Protein AF-A0A538CHE2-F1 (afdb_monomer)

Foldseek 3Di:
DDPDDDLRVLLVQQLVQDQEDEDEADQQAKDFDAFPVLVVVLVVLCVVFPPDPDDADDTQQDMDTRVRSSVLLNVLSVGDHYYHYHNVGDDDDRYDGDDRVCSCVRRNRHGDDDPSNSSNVVSVVCVVCVVVVVVVVD

Solvent-accessible surface area (backbone atoms only — not comparable to full-atom values): 8252 Å² total; per-residue (Å²): 138,77,96,54,57,67,70,63,42,49,54,54,60,52,68,67,70,55,66,62,48,82,42,70,6,83,33,71,36,29,40,48,69,66,46,68,69,45,50,49,53,43,52,53,38,37,72,76,58,56,88,66,96,68,92,70,48,87,42,52,81,52,74,41,32,46,46,59,47,52,54,51,49,29,61,71,71,64,49,81,55,44,82,43,68,39,65,90,40,76,68,73,72,61,69,48,77,62,78,28,63,63,30,31,74,65,51,64,44,73,55,78,74,52,71,68,59,47,49,48,53,52,50,51,54,46,66,77,39,50,79,60,62,69,60,75,79,114

Secondary structure (DSSP, 8-state):
-----HHHHHHHHHHT--SEEEEES-S--EEE---HHHHHHHHHHHHHH---SS------S-EEEHHHHHHHHHHHHT--SEEEEETTSPP--SEE----HHHHHHH-------HHHHHHHHHHHHH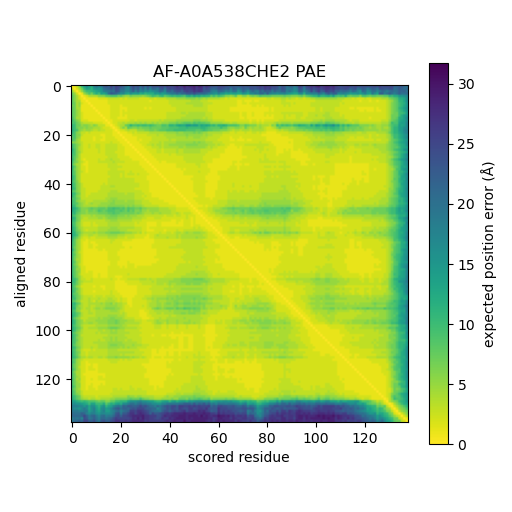HHHHHHTTTT-

Sequence (138 aa):
ETNAHVIADLIRKLARGEDEVVLWGDGSPTREFLYVDDCVDGIVLAAEKYDGPEPVNLGAGKEISMRELADLVADVVGFRGKIVWDTEMPNGQPRRSIDATRAHELFGFEARTPLREGLERTLAWYREHAGAVAGAQA

pLDDT: mean 91.35, std 15.27, range [30.78, 98.56]

Structure (mmCIF, N/CA/C/O backbone):
data_AF-A0A538CHE2-F1
#
_entry.id   AF-A0A538CHE2-F1
#
loop_
_atom_site.group_PDB
_atom_site.id
_atom_site.type_symbol
_atom_site.label_atom_id
_atom_site.label_alt_id
_atom_site.label_comp_id
_atom_site.label_asym_id
_atom_site.label_entity_id
_atom_site.label_seq_id
_atom_site.pdbx_PDB_ins_code
_atom_site.Cartn_x
_atom_site.Cartn_y
_atom_site.Cartn_z
_atom_site.occupancy
_atom_site.B_iso_or_equiv
_atom_site.auth_seq_id
_atom_site.auth_comp_id
_atom_site.auth_asym_id
_atom_site.auth_atom_id
_atom_site.pdbx_PDB_model_num
ATOM 1 N N . GLU A 1 1 ? 4.747 -10.923 19.741 1.00 35.06 1 GLU A N 1
ATOM 2 C CA . GLU A 1 1 ? 5.311 -10.087 18.664 1.00 35.06 1 GLU A CA 1
ATOM 3 C C . GLU A 1 1 ? 4.650 -10.462 17.355 1.00 35.06 1 GLU A C 1
ATOM 5 O O . GLU A 1 1 ? 4.628 -11.638 17.016 1.00 35.06 1 GLU A O 1
ATOM 10 N N . THR A 1 2 ? 4.090 -9.503 16.629 1.00 36.19 2 THR A N 1
ATOM 11 C CA . THR A 1 2 ? 3.634 -9.733 15.256 1.00 36.19 2 THR A CA 1
ATOM 12 C C . THR A 1 2 ? 4.491 -8.883 14.336 1.00 36.19 2 THR A C 1
ATOM 14 O O . THR A 1 2 ? 4.278 -7.681 14.222 1.00 36.19 2 THR A O 1
ATOM 17 N N . ASN A 1 3 ? 5.443 -9.530 13.656 1.00 46.97 3 ASN A N 1
ATOM 18 C CA . ASN A 1 3 ? 6.092 -9.048 12.429 1.00 46.97 3 ASN A CA 1
ATOM 19 C C . ASN A 1 3 ? 5.053 -8.980 11.288 1.00 46.97 3 ASN A C 1
ATOM 21 O O . ASN A 1 3 ? 5.180 -9.629 10.254 1.00 46.97 3 ASN A O 1
ATOM 25 N N . ALA A 1 4 ? 3.939 -8.282 11.508 1.00 57.41 4 ALA A N 1
ATOM 26 C CA . ALA A 1 4 ? 2.881 -8.152 10.525 1.00 57.41 4 ALA A CA 1
ATOM 27 C C . ALA A 1 4 ? 3.142 -6.904 9.681 1.00 57.41 4 ALA A C 1
ATOM 29 O O . ALA A 1 4 ? 3.228 -5.790 10.194 1.00 57.41 4 ALA A O 1
ATOM 30 N N . HIS A 1 5 ? 3.259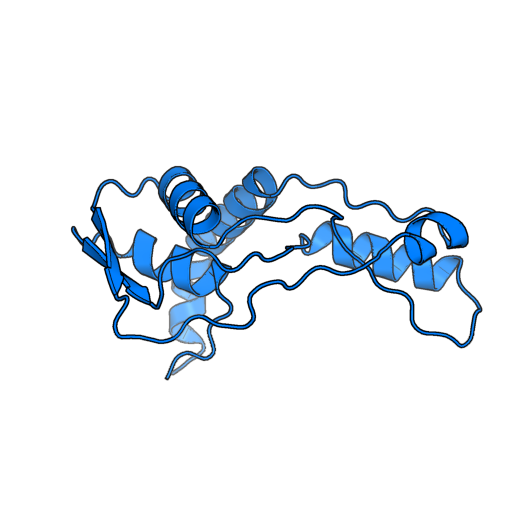 -7.102 8.369 1.00 82.94 5 HIS A N 1
ATOM 31 C CA . HIS A 1 5 ? 3.238 -6.006 7.411 1.00 82.94 5 HIS A CA 1
ATOM 32 C C . HIS A 1 5 ? 1.924 -5.231 7.537 1.00 82.94 5 HIS A C 1
ATOM 34 O O . HIS A 1 5 ? 0.863 -5.804 7.794 1.00 82.94 5 HIS A O 1
ATOM 40 N N . VAL A 1 6 ? 2.007 -3.917 7.349 1.00 92.56 6 VAL A N 1
ATOM 41 C CA . VAL A 1 6 ? 0.996 -2.974 7.836 1.00 92.56 6 VAL A CA 1
ATOM 42 C C . VAL A 1 6 ? -0.427 -3.226 7.325 1.00 92.56 6 VAL A C 1
ATOM 44 O O . VAL A 1 6 ? -1.363 -3.134 8.109 1.00 92.56 6 VAL A O 1
ATOM 47 N N . ILE A 1 7 ? -0.609 -3.628 6.061 1.00 95.19 7 ILE A N 1
ATOM 48 C CA . ILE A 1 7 ? -1.941 -3.950 5.513 1.00 95.19 7 ILE A CA 1
ATOM 49 C C . ILE A 1 7 ? -2.567 -5.139 6.253 1.00 95.19 7 ILE A C 1
ATOM 51 O O . ILE A 1 7 ? -3.725 -5.078 6.658 1.00 95.19 7 ILE A O 1
ATOM 55 N N . ALA A 1 8 ? -1.799 -6.210 6.468 1.00 93.25 8 ALA A N 1
ATOM 56 C CA . ALA A 1 8 ? -2.295 -7.396 7.158 1.00 93.25 8 ALA A CA 1
ATOM 57 C C . ALA A 1 8 ? -2.596 -7.106 8.637 1.00 93.25 8 ALA A C 1
ATOM 59 O O . ALA A 1 8 ? -3.575 -7.623 9.172 1.00 93.25 8 ALA A O 1
ATOM 60 N N . ASP A 1 9 ? -1.776 -6.281 9.296 1.00 93.12 9 ASP A N 1
ATOM 61 C CA . ASP A 1 9 ? -2.027 -5.845 10.675 1.00 93.12 9 ASP A CA 1
ATOM 62 C C . ASP A 1 9 ? -3.316 -5.017 10.783 1.00 93.12 9 ASP A C 1
ATOM 64 O O . ASP A 1 9 ? -4.169 -5.320 11.617 1.00 93.12 9 ASP A O 1
ATOM 68 N N . LEU A 1 10 ? -3.505 -4.037 9.890 1.00 95.31 10 LEU A N 1
ATOM 69 C CA . LEU A 1 10 ? -4.709 -3.204 9.846 1.00 95.31 10 LEU A CA 1
ATOM 70 C C . LEU A 1 10 ? -5.968 -4.036 9.596 1.00 95.31 10 LEU A C 1
ATOM 72 O O . LEU A 1 10 ? -6.920 -3.925 10.365 1.00 95.31 10 LEU A O 1
ATOM 76 N N . ILE A 1 11 ? -5.963 -4.910 8.580 1.00 94.88 11 ILE A N 1
ATOM 77 C CA . ILE A 1 11 ? -7.103 -5.794 8.290 1.00 94.88 11 ILE A CA 1
ATOM 78 C C . ILE A 1 11 ? -7.452 -6.629 9.524 1.00 94.88 11 ILE A C 1
ATOM 80 O O . ILE A 1 11 ? -8.616 -6.693 9.909 1.00 94.88 11 ILE A O 1
ATOM 84 N N . ARG A 1 12 ? -6.456 -7.239 10.179 1.00 92.06 12 ARG A N 1
ATOM 85 C CA . ARG A 1 12 ? -6.688 -8.061 11.374 1.00 92.06 12 ARG A CA 1
ATOM 86 C C . ARG A 1 12 ? -7.259 -7.249 12.526 1.00 92.06 12 ARG A C 1
ATOM 88 O O . ARG A 1 12 ? -8.231 -7.697 13.117 1.00 92.06 12 ARG A O 1
ATOM 95 N N . LYS A 1 13 ? -6.669 -6.096 12.856 1.00 92.50 13 LYS A N 1
ATOM 96 C CA . LYS A 1 13 ? -7.133 -5.237 13.958 1.00 92.50 13 LYS A CA 1
ATOM 97 C C . LYS A 1 13 ? -8.566 -4.767 13.727 1.00 92.50 13 LYS A C 1
ATOM 99 O O . LYS A 1 13 ? -9.414 -4.949 14.589 1.00 92.50 13 LYS A O 1
ATOM 104 N N . LEU A 1 14 ? -8.850 -4.244 12.537 1.00 94.25 14 LEU A N 1
ATOM 105 C CA . LEU A 1 14 ? -10.159 -3.685 12.198 1.00 94.25 14 LEU A CA 1
ATOM 106 C C . LEU A 1 14 ? -11.239 -4.768 12.047 1.00 94.25 14 LEU A C 1
ATOM 108 O O . LEU A 1 14 ? -12.408 -4.516 12.325 1.00 94.25 14 LEU A O 1
ATOM 112 N N . ALA A 1 15 ? -10.870 -5.993 11.658 1.00 91.50 15 ALA A N 1
ATOM 113 C CA . ALA A 1 15 ? -11.810 -7.108 11.541 1.00 91.50 15 ALA A CA 1
ATOM 114 C C . ALA A 1 15 ? -12.170 -7.780 12.881 1.00 91.50 15 ALA A C 1
ATOM 116 O O . ALA A 1 15 ? -13.063 -8.625 12.895 1.00 91.50 15 ALA A O 1
ATOM 117 N N . ARG A 1 16 ? -11.514 -7.433 14.002 1.00 88.44 16 ARG A N 1
ATOM 118 C CA . ARG A 1 16 ? -11.829 -8.000 15.332 1.00 88.44 16 ARG A CA 1
ATOM 119 C C . ARG A 1 16 ? -13.167 -7.532 15.904 1.00 88.44 16 ARG A C 1
ATOM 121 O O . ARG A 1 16 ? -13.676 -8.180 16.811 1.00 88.44 16 ARG A O 1
ATOM 128 N N . GLY A 1 17 ? -13.732 -6.444 15.379 1.00 80.12 17 GLY A N 1
ATOM 129 C CA . GLY A 1 17 ? -14.996 -5.886 15.868 1.00 80.12 17 GLY A CA 1
ATOM 130 C C . GLY A 1 17 ? -14.875 -5.133 17.196 1.00 80.12 17 GLY A C 1
ATOM 131 O O . GLY A 1 17 ? -15.861 -5.024 17.914 1.00 80.12 17 GLY A O 1
ATOM 132 N N . GLU A 1 18 ? -13.681 -4.642 17.534 1.00 89.94 18 GLU A N 1
ATOM 133 C CA . GLU A 1 18 ? -13.459 -3.760 18.686 1.00 89.94 18 GLU A CA 1
ATOM 134 C C . GLU A 1 18 ? -14.061 -2.363 18.416 1.00 89.94 18 GLU A C 1
ATOM 136 O O . GLU A 1 18 ? -14.092 -1.909 17.275 1.00 89.94 18 GLU A O 1
ATOM 141 N N . ASP A 1 19 ? -14.527 -1.652 19.446 1.00 93.12 19 ASP A N 1
ATOM 142 C CA . ASP A 1 19 ? -15.074 -0.290 19.277 1.00 93.12 19 ASP A CA 1
ATOM 143 C C . ASP A 1 19 ? -13.980 0.764 19.037 1.00 93.12 19 ASP A C 1
ATOM 145 O O . ASP A 1 19 ? -14.249 1.858 18.535 1.00 93.12 19 ASP A O 1
ATOM 149 N N . GLU A 1 20 ? -12.734 0.440 19.382 1.00 96.69 20 GLU A N 1
ATOM 150 C CA . GLU A 1 20 ? -11.574 1.310 19.241 1.00 96.69 20 GLU A CA 1
ATOM 151 C C . GLU A 1 20 ? -10.349 0.509 18.790 1.00 96.69 20 GLU A C 1
ATOM 153 O O . GLU A 1 20 ? -10.103 -0.589 19.279 1.00 96.69 20 GLU A O 1
ATOM 158 N N . VAL A 1 21 ? -9.560 1.074 17.874 1.00 96.38 21 VAL A N 1
ATOM 159 C CA . VAL A 1 21 ? -8.260 0.536 17.457 1.00 96.38 21 VAL A CA 1
ATOM 160 C C . VAL A 1 21 ? -7.200 1.620 17.606 1.00 96.38 21 VAL A C 1
A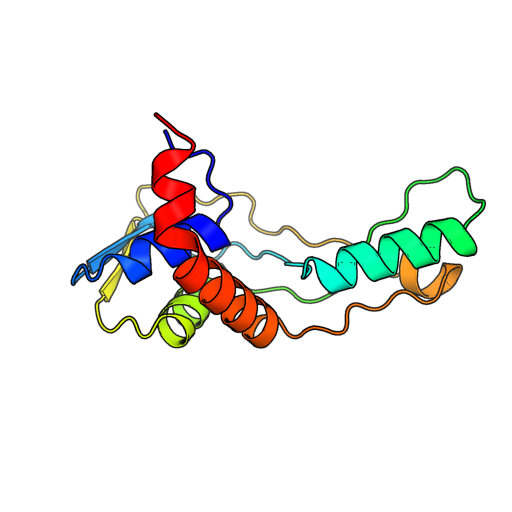TOM 162 O O . VAL A 1 21 ? -7.307 2.692 17.009 1.00 96.38 21 VAL A O 1
ATOM 165 N N . VAL A 1 22 ? -6.145 1.319 18.367 1.00 96.12 22 VAL A N 1
ATOM 166 C CA . VAL A 1 22 ? -4.996 2.215 18.554 1.00 96.12 22 VAL A CA 1
ATOM 167 C C . VAL A 1 22 ? -3.909 1.916 17.517 1.00 96.12 22 VAL A C 1
ATOM 169 O O . VAL A 1 22 ? -3.452 0.775 17.375 1.00 96.12 22 VAL A O 1
ATOM 172 N N . LEU A 1 23 ? -3.475 2.951 16.800 1.00 96.00 23 LEU A N 1
ATOM 173 C CA . LEU A 1 23 ? -2.366 2.936 15.849 1.00 96.00 23 LEU A CA 1
ATOM 174 C C . LEU A 1 23 ? -1.258 3.874 16.332 1.00 96.00 23 LEU A C 1
ATOM 176 O O . LEU A 1 23 ? -1.530 4.923 16.902 1.00 96.00 23 LEU A O 1
ATOM 180 N N . TRP A 1 24 ? -0.003 3.496 16.112 1.00 95.25 24 TRP A N 1
ATOM 181 C CA . TRP A 1 24 ? 1.150 4.274 16.572 1.00 95.25 24 TRP A CA 1
ATOM 182 C C . TRP A 1 24 ? 1.506 5.419 15.627 1.00 95.25 24 TRP A C 1
ATOM 184 O O . TRP A 1 24 ? 1.359 5.303 14.406 1.00 95.25 24 TRP A O 1
ATOM 194 N N . GLY A 1 25 ? 2.063 6.481 16.205 1.00 95.62 25 GLY A N 1
ATOM 195 C CA . GLY A 1 25 ? 2.496 7.671 15.492 1.00 95.62 25 GLY A CA 1
ATOM 196 C C . GLY A 1 25 ? 1.343 8.623 15.199 1.00 95.62 25 GLY A C 1
ATOM 197 O O . GLY A 1 25 ? 0.274 8.555 15.800 1.00 95.62 25 GLY A O 1
ATOM 198 N N . ASP A 1 26 ? 1.556 9.522 14.244 1.00 96.69 26 ASP A N 1
ATOM 199 C CA . ASP A 1 26 ? 0.563 10.523 13.828 1.00 96.69 26 ASP A CA 1
ATOM 200 C C . ASP A 1 26 ? -0.071 10.212 12.460 1.00 96.69 26 ASP A C 1
ATOM 202 O O . ASP A 1 26 ? -0.881 10.988 11.947 1.00 96.69 26 ASP A O 1
ATOM 206 N N . GLY A 1 27 ? 0.300 9.086 11.847 1.00 96.88 27 GLY A N 1
ATOM 207 C CA . GLY A 1 27 ? -0.205 8.654 10.546 1.00 96.88 27 GLY A CA 1
ATOM 208 C C . GLY A 1 27 ? 0.327 9.449 9.346 1.00 96.88 27 GLY A C 1
ATOM 209 O O . GLY A 1 27 ? -0.097 9.178 8.223 1.00 96.88 27 GLY A O 1
ATOM 210 N N . SER A 1 28 ? 1.250 10.394 9.553 1.00 97.81 28 SER A N 1
ATOM 211 C CA . SER A 1 28 ? 1.870 11.191 8.486 1.00 97.81 28 SER A CA 1
ATOM 212 C C . SER A 1 28 ? 2.813 10.425 7.548 1.00 97.81 28 SER A C 1
ATOM 214 O O . SER A 1 28 ? 2.909 10.841 6.390 1.00 97.81 28 SER A O 1
ATOM 216 N N . PRO A 1 29 ? 3.499 9.327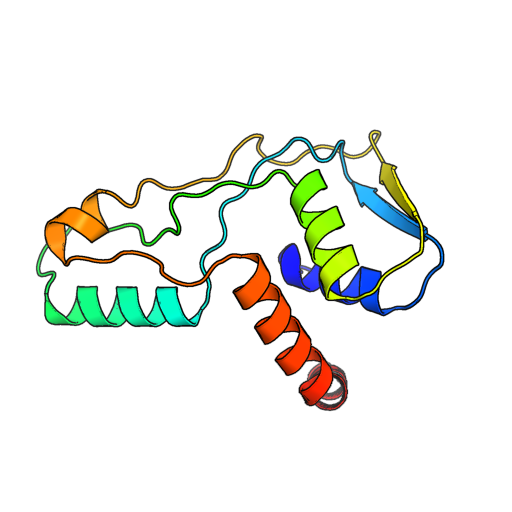 7.946 1.00 97.31 29 PRO A N 1
ATOM 217 C CA . PRO A 1 29 ? 4.386 8.634 7.021 1.00 97.31 29 PRO A CA 1
ATOM 218 C C . PRO A 1 29 ? 3.653 8.103 5.787 1.00 97.31 29 PRO A C 1
ATOM 220 O O . PRO A 1 29 ? 2.568 7.534 5.912 1.00 97.31 29 PRO A O 1
ATOM 223 N N . THR A 1 30 ? 4.269 8.213 4.610 1.00 97.88 30 THR A N 1
ATOM 224 C CA . THR A 1 30 ? 3.703 7.709 3.350 1.00 97.88 30 THR A CA 1
ATOM 225 C C . THR A 1 30 ? 4.342 6.402 2.915 1.00 97.88 30 THR A C 1
ATOM 227 O O . THR A 1 30 ? 5.538 6.156 3.126 1.00 97.88 30 THR A O 1
ATOM 230 N N . ARG A 1 31 ? 3.539 5.531 2.310 1.00 96.94 31 ARG A N 1
ATOM 231 C CA . ARG A 1 31 ? 3.969 4.251 1.751 1.00 96.94 31 ARG A CA 1
ATOM 232 C C . ARG A 1 31 ? 3.402 4.072 0.353 1.00 96.94 31 ARG A C 1
ATOM 234 O O . ARG A 1 31 ? 2.324 4.564 0.041 1.00 96.94 31 ARG A O 1
ATOM 241 N N . GLU A 1 32 ? 4.124 3.311 -0.445 1.00 96.62 32 GLU A N 1
ATOM 242 C CA . GLU A 1 32 ? 3.665 2.757 -1.710 1.00 96.62 32 GLU A CA 1
ATOM 243 C C . GLU A 1 32 ? 3.392 1.258 -1.541 1.00 96.62 32 GLU A C 1
ATOM 245 O O . GLU A 1 32 ? 4.126 0.559 -0.835 1.00 96.62 32 GLU A O 1
ATOM 250 N N . PHE A 1 33 ? 2.336 0.766 -2.189 1.00 97.50 33 PHE A N 1
ATOM 251 C CA . PHE A 1 33 ? 1.949 -0.642 -2.161 1.00 97.50 33 PHE A CA 1
ATOM 252 C C . PHE A 1 33 ? 1.738 -1.153 -3.581 1.00 97.50 33 PHE A C 1
ATOM 254 O O . PHE A 1 33 ? 1.037 -0.521 -4.368 1.00 97.50 33 PHE A O 1
ATOM 261 N N . LEU A 1 34 ? 2.311 -2.318 -3.874 1.00 97.50 34 LEU A N 1
ATOM 262 C CA . LEU A 1 34 ? 2.132 -3.034 -5.130 1.00 97.50 34 LEU A CA 1
ATOM 263 C C . LEU A 1 34 ? 1.283 -4.280 -4.872 1.00 97.50 34 LEU A C 1
ATOM 265 O O . LEU A 1 34 ? 1.578 -5.048 -3.952 1.00 97.50 34 LEU A O 1
ATOM 269 N N . TYR A 1 35 ? 0.224 -4.469 -5.659 1.00 98.12 35 TYR A N 1
ATOM 270 C CA . TYR A 1 35 ? -0.591 -5.673 -5.558 1.00 98.12 35 TYR A CA 1
ATOM 271 C C . TYR A 1 35 ? 0.182 -6.890 -6.078 1.00 98.12 35 TYR A C 1
ATOM 273 O O . TYR A 1 35 ? 1.007 -6.774 -6.983 1.00 98.12 35 TYR A O 1
ATOM 281 N N . VAL A 1 36 ? -0.061 -8.062 -5.486 1.00 97.69 36 VAL A N 1
ATOM 282 C CA . VAL A 1 36 ? 0.738 -9.264 -5.764 1.00 97.69 36 VAL A CA 1
ATOM 283 C C . VAL A 1 36 ? 0.643 -9.704 -7.225 1.00 97.69 36 VAL A C 1
ATOM 285 O O . VAL A 1 36 ? 1.669 -10.060 -7.793 1.00 97.69 36 VAL A O 1
ATOM 288 N N . ASP A 1 37 ? -0.528 -9.594 -7.857 1.00 98.25 37 ASP A N 1
ATOM 289 C CA . ASP A 1 37 ? -0.694 -9.967 -9.268 1.00 98.25 37 ASP A CA 1
ATOM 290 C C . ASP A 1 37 ? 0.112 -9.039 -10.189 1.00 98.25 37 ASP A C 1
ATOM 292 O O . ASP A 1 37 ? 0.811 -9.521 -11.075 1.00 98.25 37 ASP A O 1
ATOM 296 N N . ASP A 1 38 ? 0.120 -7.725 -9.924 1.00 98.25 38 ASP A N 1
ATOM 297 C CA . ASP A 1 38 ? 0.968 -6.786 -10.673 1.00 98.25 38 ASP A CA 1
ATOM 298 C C . ASP A 1 38 ? 2.459 -7.080 -10.442 1.00 98.25 38 ASP A C 1
ATOM 300 O O . ASP A 1 38 ? 3.265 -7.007 -11.365 1.00 98.25 38 ASP A O 1
ATOM 304 N N . CYS A 1 39 ? 2.853 -7.440 -9.217 1.00 98.19 39 CYS A N 1
ATOM 305 C CA . CYS A 1 39 ? 4.230 -7.839 -8.925 1.00 98.19 39 CYS A CA 1
ATOM 306 C C . CYS A 1 39 ? 4.644 -9.069 -9.747 1.00 98.19 39 CYS A C 1
ATOM 308 O O . CYS A 1 39 ? 5.723 -9.080 -10.340 1.00 98.19 39 CYS A O 1
ATOM 310 N N . VAL A 1 40 ? 3.776 -10.082 -9.826 1.00 98.38 40 VAL A N 1
ATOM 311 C CA . VAL A 1 40 ? 4.010 -11.287 -10.631 1.00 98.38 40 VAL A CA 1
ATOM 312 C C . VAL A 1 40 ? 4.092 -10.942 -12.119 1.00 98.38 40 VAL A C 1
ATOM 314 O O . VAL A 1 40 ? 5.057 -11.350 -12.764 1.00 98.38 40 VAL A O 1
ATOM 317 N N . ASP A 1 41 ? 3.160 -10.142 -12.645 1.00 98.19 41 ASP A N 1
ATOM 318 C CA . ASP A 1 41 ? 3.191 -9.658 -14.032 1.00 98.19 41 ASP A CA 1
ATOM 319 C C . ASP A 1 41 ? 4.518 -8.947 -14.344 1.00 98.19 41 ASP A C 1
ATOM 321 O O . ASP A 1 41 ? 5.151 -9.211 -15.368 1.00 98.19 41 ASP A O 1
ATOM 325 N N . GLY A 1 42 ? 4.986 -8.079 -13.442 1.00 98.25 42 GLY A N 1
ATOM 326 C CA . GLY A 1 42 ? 6.256 -7.372 -13.595 1.00 98.25 42 GLY A CA 1
ATOM 327 C C . GLY A 1 42 ? 7.477 -8.290 -13.574 1.00 98.25 42 GLY A C 1
ATOM 328 O O . GLY A 1 42 ? 8.397 -8.092 -14.367 1.00 98.25 42 GLY A O 1
ATOM 329 N N . ILE A 1 43 ? 7.481 -9.320 -12.721 1.00 98.38 43 ILE A N 1
ATOM 330 C CA . ILE A 1 43 ? 8.555 -10.325 -12.674 1.00 98.38 43 ILE A CA 1
ATOM 331 C C . ILE A 1 43 ? 8.591 -11.140 -13.970 1.00 98.38 43 ILE A C 1
ATOM 333 O O . ILE A 1 43 ? 9.670 -11.352 -14.523 1.00 98.38 43 ILE A O 1
ATOM 337 N N . VAL A 1 44 ? 7.432 -11.575 -14.473 1.00 98.31 44 VAL A N 1
ATOM 338 C CA . VAL A 1 44 ? 7.338 -12.333 -15.730 1.00 98.31 44 VAL A CA 1
ATOM 339 C C . VAL A 1 44 ? 7.807 -11.477 -16.907 1.00 98.31 44 VAL A C 1
ATOM 341 O O . VAL A 1 44 ? 8.659 -11.918 -17.675 1.00 98.31 44 VAL A O 1
ATOM 344 N N . LEU A 1 45 ? 7.346 -10.226 -17.005 1.00 97.81 45 LEU A N 1
ATOM 345 C CA . LEU A 1 45 ? 7.789 -9.293 -18.046 1.00 97.81 45 LEU A CA 1
ATOM 346 C C . LEU A 1 45 ? 9.301 -9.053 -18.015 1.00 97.81 45 LEU A C 1
ATOM 348 O O . LEU A 1 45 ? 9.939 -9.030 -19.068 1.00 97.81 45 LEU A O 1
ATOM 352 N N . ALA A 1 46 ? 9.878 -8.883 -16.823 1.00 97.88 46 ALA A N 1
ATOM 353 C CA . ALA A 1 46 ? 11.318 -8.730 -16.670 1.00 97.88 46 ALA A CA 1
ATOM 354 C C . ALA A 1 46 ? 12.061 -9.995 -17.127 1.00 97.88 46 ALA A C 1
ATOM 356 O O . ALA A 1 46 ? 13.016 -9.889 -17.890 1.00 97.88 46 ALA A O 1
ATOM 357 N N . ALA A 1 47 ? 11.598 -11.184 -16.734 1.00 97.56 47 ALA A N 1
ATOM 358 C CA . ALA A 1 47 ? 12.210 -12.450 -17.138 1.00 97.56 47 ALA A CA 1
ATOM 359 C C . ALA A 1 47 ? 12.169 -12.686 -18.660 1.00 97.56 47 ALA A C 1
ATOM 361 O O . ALA A 1 47 ? 13.071 -13.315 -19.207 1.00 97.56 47 ALA A O 1
ATOM 362 N N . GLU A 1 48 ? 11.141 -12.186 -19.347 1.00 97.56 48 GLU A N 1
ATOM 363 C CA . GLU A 1 48 ? 10.996 -12.327 -20.799 1.00 97.56 48 GLU A CA 1
ATOM 364 C C . GLU A 1 48 ? 11.799 -11.300 -21.606 1.00 97.56 48 GLU A C 1
ATOM 366 O O . GLU A 1 48 ? 12.204 -11.589 -22.733 1.00 97.56 48 GLU A O 1
ATOM 371 N N . LYS A 1 49 ? 11.977 -10.082 -21.079 1.00 97.75 49 LYS A N 1
ATOM 372 C CA . LYS A 1 49 ? 12.415 -8.926 -21.883 1.00 97.75 49 LYS A CA 1
ATOM 373 C C . LYS A 1 49 ? 13.678 -8.234 -21.387 1.00 97.75 49 LYS A C 1
ATOM 375 O O . LYS A 1 49 ? 14.283 -7.491 -22.157 1.00 97.75 49 LYS A O 1
ATOM 380 N N . TYR A 1 50 ? 14.066 -8.416 -20.128 1.00 97.62 50 TYR A N 1
ATOM 381 C CA . TYR A 1 50 ? 15.188 -7.699 -19.531 1.00 97.62 50 TYR A CA 1
ATOM 382 C C . TYR A 1 50 ? 16.430 -8.588 -19.407 1.00 97.62 50 TYR A C 1
ATOM 384 O O . TYR A 1 50 ? 16.426 -9.574 -18.681 1.00 97.62 50 TYR A O 1
ATOM 392 N N . ASP A 1 51 ? 17.512 -8.188 -20.081 1.00 95.31 51 ASP A N 1
ATOM 393 C CA . ASP A 1 51 ? 18.814 -8.885 -20.092 1.00 95.31 51 ASP A CA 1
ATOM 394 C C . ASP A 1 51 ? 19.948 -8.004 -19.517 1.00 95.31 51 ASP A C 1
ATOM 396 O O . ASP A 1 51 ? 21.127 -8.144 -19.834 1.00 95.31 51 ASP A O 1
ATOM 400 N N . GLY A 1 52 ? 19.591 -7.000 -18.708 1.00 95.19 52 GLY A N 1
ATOM 401 C CA . GLY A 1 52 ? 20.561 -6.094 -18.093 1.00 95.19 52 GLY A CA 1
ATOM 402 C C . GLY A 1 52 ? 21.087 -6.617 -16.748 1.00 95.19 52 GLY A C 1
ATOM 403 O O . GLY A 1 52 ? 20.362 -7.293 -16.022 1.00 95.19 52 GLY A O 1
ATOM 404 N N . PRO A 1 53 ? 22.323 -6.258 -16.354 1.00 95.62 53 PRO A N 1
ATOM 405 C CA . PRO A 1 53 ? 22.929 -6.730 -15.104 1.00 95.62 53 PRO A CA 1
ATOM 406 C C . PRO A 1 53 ? 22.424 -5.985 -13.859 1.00 95.62 53 PRO A C 1
ATOM 408 O O . PRO A 1 53 ? 22.672 -6.406 -12.733 1.00 95.62 53 PRO A O 1
ATOM 411 N N . GLU A 1 54 ? 21.757 -4.848 -14.050 1.00 96.44 54 GLU A N 1
ATOM 412 C CA . GLU A 1 54 ? 21.349 -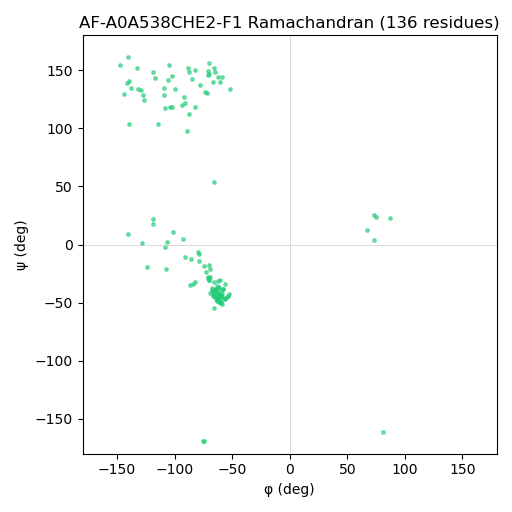3.967 -12.962 1.00 96.44 54 GLU A CA 1
ATOM 413 C C . GLU A 1 54 ? 19.982 -4.362 -12.389 1.00 96.44 54 GLU A C 1
ATOM 415 O O . GLU A 1 54 ? 19.102 -4.780 -13.147 1.00 96.44 54 GLU A O 1
ATOM 420 N N . PRO A 1 55 ? 19.732 -4.149 -11.088 1.00 96.06 55 PRO A N 1
ATOM 421 C CA . PRO A 1 55 ? 18.401 -4.324 -10.524 1.00 96.06 55 PRO A CA 1
ATOM 422 C C . PRO A 1 55 ? 17.406 -3.304 -11.101 1.00 96.06 55 PRO A C 1
ATOM 424 O O . PRO A 1 55 ? 17.754 -2.158 -11.408 1.00 96.06 55 PRO A O 1
ATOM 427 N N . VAL A 1 56 ? 16.141 -3.717 -11.203 1.00 97.56 56 VAL A N 1
ATOM 428 C CA . VAL A 1 56 ? 15.029 -2.868 -11.646 1.00 97.56 56 VAL A CA 1
ATOM 429 C C . VAL A 1 56 ? 13.899 -2.928 -10.619 1.00 97.56 56 VAL A C 1
ATOM 431 O O . VAL A 1 56 ? 13.479 -4.009 -10.215 1.00 97.56 56 VAL A O 1
ATOM 434 N N . ASN A 1 57 ? 13.417 -1.763 -10.184 1.00 98.00 57 ASN A N 1
ATOM 435 C CA . ASN A 1 57 ? 12.326 -1.658 -9.216 1.00 98.00 57 ASN A CA 1
ATOM 436 C C . ASN A 1 57 ? 10.969 -1.901 -9.887 1.00 98.00 57 ASN A C 1
ATOM 438 O O . ASN A 1 57 ? 10.696 -1.321 -10.935 1.00 98.00 57 ASN A O 1
ATOM 442 N N . LEU A 1 58 ? 10.090 -2.660 -9.232 1.00 97.94 58 LEU A N 1
ATOM 443 C CA . LEU A 1 58 ? 8.675 -2.776 -9.591 1.00 97.94 58 LEU A CA 1
ATOM 444 C C . LEU A 1 58 ? 7.843 -2.040 -8.544 1.00 97.94 58 LEU A C 1
ATOM 446 O O . LEU A 1 58 ? 7.868 -2.418 -7.374 1.00 97.94 58 LEU A O 1
ATOM 450 N N . GLY A 1 59 ? 7.125 -0.999 -8.961 1.00 96.81 59 GLY A N 1
ATOM 451 C CA . GLY A 1 59 ? 6.319 -0.147 -8.090 1.00 96.81 59 GLY A CA 1
ATOM 452 C C . GLY A 1 59 ? 4.996 0.255 -8.731 1.00 96.81 59 GLY A C 1
ATOM 453 O O . GLY A 1 59 ? 4.825 0.166 -9.944 1.00 96.81 59 GLY A O 1
ATOM 454 N N . ALA A 1 60 ? 4.060 0.694 -7.897 1.00 96.25 60 ALA A N 1
ATOM 455 C CA . ALA A 1 60 ? 2.768 1.221 -8.315 1.00 96.25 60 ALA A CA 1
ATOM 456 C C . ALA A 1 60 ? 2.805 2.723 -8.652 1.00 96.25 60 ALA A C 1
ATOM 458 O O . ALA A 1 60 ? 1.836 3.256 -9.194 1.00 96.25 60 ALA A O 1
ATOM 459 N N . GLY A 1 61 ? 3.890 3.424 -8.300 1.00 92.75 61 GLY A N 1
ATOM 460 C CA . GLY A 1 61 ? 4.092 4.846 -8.588 1.00 92.75 61 GLY A CA 1
ATOM 461 C C . GLY A 1 61 ? 3.143 5.785 -7.838 1.00 92.75 61 GLY A C 1
ATOM 462 O O . GLY A 1 61 ? 3.032 6.960 -8.187 1.00 92.75 61 GLY A O 1
ATOM 463 N N . LYS A 1 62 ? 2.425 5.280 -6.826 1.00 93.81 62 LYS A N 1
ATOM 464 C CA . LYS A 1 62 ? 1.435 6.028 -6.042 1.00 93.81 62 LYS A CA 1
ATOM 465 C C . LYS A 1 62 ? 1.666 5.819 -4.554 1.00 93.81 62 LYS A C 1
ATOM 467 O O . LYS A 1 62 ? 1.830 4.693 -4.088 1.00 93.81 62 LYS A O 1
ATOM 472 N N . GLU A 1 63 ? 1.629 6.916 -3.813 1.00 95.94 63 GLU A N 1
ATOM 473 C CA . GLU A 1 63 ? 1.794 6.929 -2.363 1.00 95.94 63 GLU A CA 1
ATOM 474 C C . GLU A 1 63 ? 0.463 7.154 -1.652 1.00 95.94 63 GLU A C 1
ATOM 476 O O . GLU A 1 63 ? -0.453 7.771 -2.193 1.00 95.94 63 GLU A O 1
ATOM 481 N N . ILE A 1 64 ? 0.388 6.677 -0.414 1.00 98.19 64 ILE A N 1
ATOM 482 C CA . ILE A 1 64 ? -0.713 6.924 0.514 1.00 98.19 64 ILE A CA 1
ATOM 483 C C . ILE A 1 64 ? -0.141 7.159 1.913 1.00 98.19 64 ILE A C 1
ATOM 485 O O . ILE A 1 64 ? 0.827 6.498 2.310 1.00 98.19 64 ILE A O 1
ATOM 489 N N . SER A 1 65 ? -0.700 8.104 2.669 1.00 98.25 65 SER A N 1
ATOM 490 C CA . SER A 1 65 ? -0.338 8.270 4.080 1.00 98.25 65 SER A CA 1
ATOM 491 C C . SER A 1 65 ? -0.864 7.109 4.922 1.00 98.25 65 SER A C 1
ATOM 493 O O . SER A 1 65 ? -1.847 6.448 4.581 1.00 98.25 65 SER A O 1
ATOM 495 N N . MET A 1 66 ? -0.235 6.859 6.068 1.00 97.62 66 MET A N 1
ATOM 496 C CA . MET A 1 66 ? -0.713 5.834 6.992 1.00 97.62 66 MET A CA 1
ATOM 497 C C . MET A 1 66 ? -2.129 6.115 7.510 1.00 97.62 66 MET A C 1
ATOM 499 O O . MET A 1 66 ? -2.877 5.171 7.766 1.00 97.62 66 MET A O 1
ATOM 503 N N . ARG A 1 67 ? -2.505 7.393 7.631 1.00 98.00 67 ARG A N 1
ATOM 504 C CA . ARG A 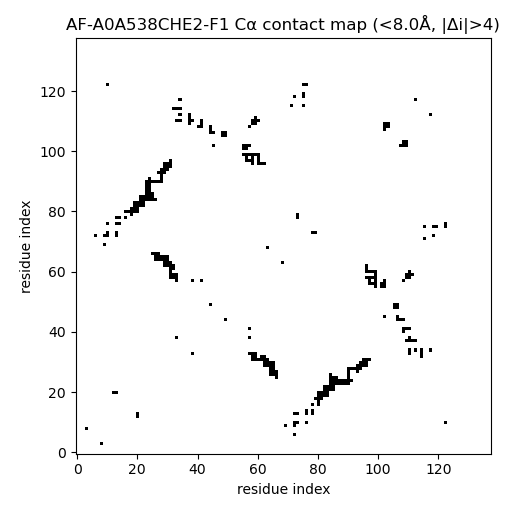1 67 ? -3.861 7.819 7.990 1.00 98.00 67 ARG A CA 1
ATOM 505 C C . ARG A 1 67 ? -4.881 7.451 6.918 1.00 98.00 67 ARG A C 1
ATOM 507 O O . ARG A 1 67 ? -5.823 6.727 7.214 1.00 98.00 67 ARG A O 1
ATOM 514 N N . GLU A 1 68 ? -4.637 7.862 5.677 1.00 98.56 68 GLU A N 1
ATOM 515 C CA . GLU A 1 68 ? -5.519 7.540 4.549 1.00 98.56 68 GLU A CA 1
ATOM 516 C C . GLU A 1 68 ? -5.611 6.029 4.316 1.00 98.56 68 GLU A C 1
ATOM 518 O O . GLU A 1 68 ? -6.679 5.517 3.990 1.00 98.56 68 GLU A O 1
ATOM 523 N N . LEU A 1 69 ? -4.511 5.292 4.513 1.00 98.44 69 LEU A N 1
ATOM 524 C CA . LEU A 1 69 ? -4.524 3.835 4.425 1.00 98.44 69 LEU A CA 1
ATOM 525 C C . LEU A 1 69 ? -5.412 3.217 5.508 1.00 98.44 69 LEU A C 1
ATOM 527 O O . LEU A 1 69 ? -6.178 2.305 5.208 1.00 98.44 69 LEU A O 1
ATOM 531 N N . ALA A 1 70 ? -5.306 3.679 6.755 1.00 98.12 70 ALA A N 1
ATOM 532 C CA . ALA A 1 70 ? -6.122 3.169 7.851 1.00 98.12 70 ALA A CA 1
ATOM 533 C C . ALA A 1 70 ? -7.617 3.421 7.601 1.00 98.12 70 ALA A C 1
ATOM 535 O O . ALA A 1 70 ? -8.414 2.495 7.755 1.00 98.12 70 ALA A O 1
ATOM 536 N N . ASP A 1 71 ? -7.972 4.621 7.135 1.00 98.25 71 ASP A N 1
ATOM 537 C CA . ASP A 1 71 ? -9.346 4.981 6.769 1.00 98.25 71 ASP A CA 1
ATOM 538 C C . ASP A 1 71 ? -9.855 4.113 5.603 1.00 98.25 71 ASP A C 1
ATOM 540 O O . ASP A 1 71 ? -10.935 3.526 5.672 1.00 98.25 71 ASP A O 1
ATOM 544 N N . LEU A 1 72 ? -9.035 3.928 4.562 1.00 98.56 72 LEU A N 1
ATOM 545 C CA . LEU A 1 72 ? -9.365 3.080 3.416 1.00 98.56 72 LEU A CA 1
ATOM 546 C C . LEU A 1 72 ? -9.591 1.615 3.820 1.00 98.56 72 LEU A C 1
ATOM 548 O O . LEU A 1 72 ? -10.543 0.983 3.358 1.00 98.56 72 LEU A O 1
ATOM 552 N N . VAL A 1 73 ? -8.733 1.056 4.678 1.00 98.12 73 VAL A N 1
ATOM 553 C CA . VAL A 1 73 ? -8.902 -0.320 5.165 1.00 98.12 73 VAL A CA 1
ATOM 554 C C . VAL A 1 73 ? -10.134 -0.425 6.063 1.00 98.12 73 VAL A C 1
ATOM 556 O O . VAL A 1 73 ? -10.868 -1.405 5.947 1.00 98.12 73 VAL A O 1
ATOM 559 N N . ALA A 1 74 ? -10.408 0.567 6.915 1.00 97.69 74 ALA A N 1
ATOM 560 C CA . ALA A 1 74 ? -11.611 0.593 7.745 1.00 97.69 74 ALA A CA 1
ATOM 561 C C . ALA A 1 74 ? -12.886 0.564 6.891 1.00 97.69 74 ALA A C 1
ATOM 563 O O . ALA A 1 74 ? -13.784 -0.240 7.161 1.00 97.69 74 ALA A O 1
ATOM 564 N N . ASP A 1 75 ? -12.927 1.350 5.814 1.00 98.31 75 ASP A N 1
ATOM 565 C CA . ASP A 1 75 ? -14.018 1.333 4.842 1.00 98.31 75 ASP A CA 1
ATOM 566 C C . ASP A 1 75 ? -14.193 -0.043 4.192 1.00 98.31 75 ASP A C 1
ATOM 568 O O . ASP A 1 75 ? -15.303 -0.576 4.174 1.00 98.31 75 ASP A O 1
ATOM 572 N N . VAL A 1 76 ? -13.102 -0.626 3.678 1.00 97.88 76 VAL A N 1
ATOM 573 C CA . VAL A 1 76 ? -13.104 -1.934 2.996 1.00 97.88 76 VAL A CA 1
ATOM 574 C C . VAL A 1 76 ? -13.531 -3.062 3.943 1.00 97.88 76 VAL A C 1
ATOM 576 O O . VAL A 1 76 ? -14.302 -3.943 3.563 1.00 97.88 76 VAL A O 1
ATOM 579 N N . VAL A 1 77 ? -13.070 -3.032 5.195 1.00 96.62 77 VAL A N 1
ATOM 580 C CA . VAL A 1 77 ? -13.450 -4.009 6.227 1.00 96.62 77 VAL A CA 1
ATOM 581 C C . VAL A 1 77 ? -14.904 -3.828 6.668 1.00 96.62 77 VAL A C 1
ATOM 583 O O . VAL A 1 77 ? -15.561 -4.820 6.998 1.00 96.62 77 VAL A O 1
ATOM 586 N N . GLY A 1 78 ? -15.423 -2.599 6.632 1.00 96.50 78 GLY A N 1
ATOM 587 C CA . GLY A 1 78 ? -16.719 -2.232 7.201 1.00 96.50 78 GLY A CA 1
ATOM 588 C C . GLY A 1 78 ? -16.638 -1.852 8.683 1.00 96.50 78 GLY A C 1
ATOM 589 O O . GLY A 1 78 ? -17.639 -1.931 9.390 1.00 96.50 78 GLY A O 1
ATOM 590 N N . PHE A 1 79 ? -15.459 -1.450 9.162 1.00 96.50 79 PHE A N 1
AT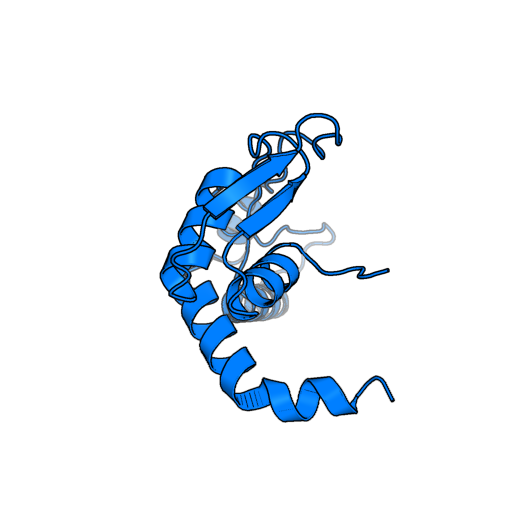OM 591 C CA . PHE A 1 79 ? -15.251 -1.000 10.535 1.00 96.50 79 PHE A CA 1
ATOM 592 C C . PHE A 1 79 ? -16.001 0.314 10.791 1.00 96.50 79 PHE A C 1
ATOM 594 O O . PHE A 1 79 ? -16.070 1.191 9.925 1.00 96.50 79 PHE A O 1
ATOM 601 N N . ARG A 1 80 ? -16.612 0.434 11.971 1.00 95.50 80 ARG A N 1
ATOM 602 C CA . ARG A 1 80 ? -17.394 1.614 12.393 1.00 95.50 80 ARG A CA 1
ATOM 603 C C . ARG A 1 80 ? -16.974 2.159 13.757 1.00 95.50 80 ARG A C 1
ATOM 605 O O . ARG A 1 80 ? -17.579 3.117 14.229 1.00 95.50 80 ARG A O 1
ATOM 612 N N . GLY A 1 81 ? -15.968 1.546 14.376 1.00 95.38 81 GLY A N 1
ATOM 613 C CA . GLY A 1 81 ? -15.371 2.040 15.606 1.00 95.38 81 GLY A CA 1
ATOM 614 C C . GLY A 1 81 ? -14.458 3.240 15.358 1.00 95.38 81 GLY A C 1
ATOM 615 O O . GLY A 1 81 ? -14.404 3.817 14.269 1.00 95.38 81 GLY A O 1
ATOM 616 N N . LYS A 1 82 ? -13.705 3.607 16.389 1.00 97.31 82 LYS A N 1
ATOM 617 C CA . LYS A 1 82 ? -12.800 4.753 16.380 1.00 97.31 82 LYS A CA 1
ATOM 618 C C . LYS A 1 82 ? -11.355 4.317 16.144 1.00 97.31 82 LYS A C 1
ATOM 620 O O . LYS A 1 82 ? -10.858 3.413 16.805 1.00 97.31 82 LYS A O 1
ATOM 625 N N . ILE A 1 83 ? -10.653 5.009 15.250 1.00 97.56 83 ILE A N 1
ATOM 626 C CA . ILE A 1 83 ? -9.197 4.888 15.116 1.00 97.56 83 ILE A CA 1
ATOM 627 C C . ILE A 1 83 ? -8.543 5.971 15.977 1.00 97.56 83 ILE A C 1
ATOM 629 O O . ILE A 1 83 ? -8.783 7.164 15.773 1.00 97.56 83 ILE A O 1
ATOM 633 N N . VAL A 1 84 ? -7.722 5.562 16.941 1.00 97.62 84 VAL A N 1
ATOM 634 C CA . VAL A 1 84 ? -6.970 6.459 17.829 1.00 97.62 84 VAL A CA 1
ATOM 635 C C . VAL A 1 84 ? -5.488 6.390 17.483 1.00 97.62 84 VAL A C 1
ATOM 637 O O . VAL A 1 84 ? -4.939 5.310 17.290 1.00 97.62 84 VAL A O 1
ATOM 640 N N . TRP A 1 85 ? -4.847 7.553 17.397 1.00 97.50 85 TRP A N 1
ATOM 641 C CA . TRP A 1 85 ? -3.424 7.677 17.093 1.00 97.50 85 TRP A CA 1
ATOM 642 C C . TRP A 1 85 ? -2.648 7.968 18.374 1.00 97.50 85 TRP A C 1
ATOM 644 O O . TRP A 1 85 ? -2.888 8.987 19.021 1.00 97.50 85 TRP A O 1
ATOM 654 N N . ASP A 1 86 ? -1.741 7.067 18.733 1.00 97.31 86 ASP A N 1
ATOM 655 C CA . ASP A 1 86 ? -0.829 7.216 19.860 1.00 97.31 86 ASP A CA 1
ATOM 656 C C . ASP A 1 86 ? 0.453 7.919 19.400 1.00 97.31 86 ASP A C 1
ATOM 658 O O . ASP A 1 86 ? 1.368 7.302 18.845 1.00 97.31 86 ASP A O 1
ATOM 662 N N . THR A 1 87 ? 0.499 9.231 19.627 1.00 96.81 87 THR A N 1
ATOM 663 C CA . THR A 1 87 ? 1.618 10.098 19.241 1.00 96.81 87 THR A CA 1
ATOM 664 C C . THR A 1 87 ? 2.803 10.040 20.204 1.00 96.81 87 THR A C 1
ATOM 666 O O . THR A 1 87 ? 3.828 10.657 19.918 1.00 96.81 87 THR A O 1
ATOM 669 N N . GLU A 1 88 ? 2.689 9.345 21.343 1.00 97.38 88 GLU A N 1
ATOM 670 C CA . GLU A 1 88 ? 3.849 9.075 22.207 1.00 97.38 88 GLU A CA 1
ATOM 671 C C . GLU A 1 88 ? 4.763 8.017 21.571 1.00 97.38 88 GLU A C 1
ATOM 673 O O . GLU A 1 88 ? 5.972 7.990 21.818 1.00 97.38 88 GLU A O 1
ATOM 678 N N . MET A 1 89 ? 4.197 7.186 20.691 1.00 96.50 89 MET A N 1
ATOM 679 C CA . MET A 1 89 ? 4.928 6.193 19.916 1.00 96.50 89 MET A CA 1
ATOM 680 C C . MET A 1 89 ? 5.522 6.797 18.634 1.00 96.50 89 MET A C 1
ATOM 682 O O . MET A 1 89 ? 4.895 7.630 17.974 1.00 96.50 89 MET A O 1
ATOM 686 N N . PRO A 1 90 ? 6.740 6.384 18.235 1.00 92.88 90 PRO A N 1
ATOM 687 C CA . PRO A 1 90 ? 7.447 7.014 17.131 1.00 92.88 90 PRO A CA 1
ATOM 688 C C . PRO A 1 90 ? 6.806 6.703 15.777 1.00 92.88 90 PRO A C 1
ATOM 690 O O . PRO A 1 90 ? 6.378 5.581 15.498 1.00 92.88 90 PRO A O 1
ATOM 693 N N . ASN A 1 91 ? 6.867 7.683 14.879 1.00 92.94 91 ASN A N 1
ATOM 694 C CA . ASN A 1 91 ? 6.671 7.441 13.457 1.00 92.94 91 ASN A CA 1
ATOM 695 C C . ASN A 1 91 ? 7.802 6.573 12.882 1.00 92.94 91 ASN A C 1
ATOM 697 O O . ASN A 1 91 ? 8.953 6.618 13.321 1.00 92.94 91 ASN A O 1
ATOM 701 N N . GLY A 1 92 ? 7.483 5.821 11.827 1.00 89.50 92 GLY A N 1
ATOM 702 C CA . GLY A 1 92 ? 8.497 5.200 10.975 1.00 89.50 92 GLY A CA 1
ATOM 703 C C . GLY A 1 92 ? 9.185 6.214 10.051 1.00 89.50 92 GLY A C 1
ATOM 704 O O . GLY A 1 92 ? 8.974 7.420 10.145 1.00 89.50 92 GLY A O 1
ATOM 705 N N . GLN A 1 93 ? 9.966 5.716 9.084 1.00 92.25 93 GLN A N 1
ATOM 706 C CA . GLN A 1 93 ? 10.555 6.569 8.039 1.00 92.25 93 GLN A CA 1
ATOM 707 C C . GLN A 1 93 ? 9.471 7.430 7.360 1.00 92.25 93 GLN A C 1
ATOM 709 O O . GLN A 1 93 ? 8.438 6.854 6.994 1.00 92.25 93 GLN A O 1
ATOM 714 N N . PRO A 1 94 ? 9.694 8.745 7.150 1.00 94.44 94 PRO A N 1
ATOM 715 C CA . PRO A 1 94 ? 8.662 9.658 6.649 1.00 94.44 94 PRO A CA 1
ATOM 716 C C . PRO A 1 94 ? 8.080 9.252 5.296 1.00 94.44 94 PRO A C 1
ATOM 718 O O . PRO A 1 94 ? 6.878 9.345 5.091 1.00 94.44 94 PRO A O 1
ATOM 721 N N . ARG A 1 95 ? 8.918 8.742 4.391 1.00 95.94 95 ARG A N 1
ATOM 722 C CA . ARG A 1 95 ? 8.527 8.380 3.028 1.00 95.94 95 ARG A CA 1
ATOM 723 C C . ARG A 1 95 ? 9.155 7.052 2.627 1.00 95.94 95 ARG A C 1
ATOM 725 O O . ARG A 1 95 ? 10.347 6.853 2.856 1.00 95.94 95 ARG A O 1
ATOM 732 N N . ARG A 1 96 ? 8.374 6.156 2.018 1.00 92.69 96 ARG A N 1
ATOM 733 C CA . ARG A 1 96 ? 8.884 4.973 1.305 1.00 92.69 96 ARG A CA 1
ATOM 734 C C . ARG A 1 96 ? 8.092 4.766 0.022 1.00 92.69 96 ARG A C 1
ATOM 736 O O . ARG A 1 96 ? 6.972 4.266 0.061 1.00 92.69 96 ARG A O 1
ATOM 743 N N . SER A 1 97 ? 8.724 5.129 -1.079 1.00 93.50 97 SER A N 1
ATOM 744 C CA . SER A 1 97 ? 8.249 4.936 -2.442 1.00 93.50 97 SER A CA 1
ATOM 745 C C . SER A 1 9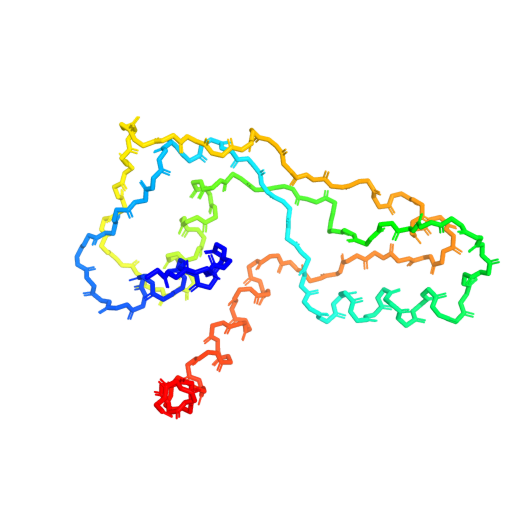7 ? 9.465 4.715 -3.333 1.00 93.50 97 SER A C 1
ATOM 747 O O . SER A 1 97 ? 10.577 5.124 -2.978 1.00 93.50 97 SER A O 1
ATOM 749 N N . ILE A 1 98 ? 9.259 4.026 -4.443 1.00 93.44 98 ILE A N 1
ATOM 750 C CA . ILE A 1 98 ? 10.303 3.598 -5.363 1.00 93.44 98 ILE A CA 1
ATOM 751 C C . ILE A 1 98 ? 10.082 4.216 -6.737 1.00 93.44 98 ILE A C 1
ATOM 753 O O . ILE A 1 98 ? 8.959 4.451 -7.169 1.00 93.44 98 ILE A O 1
ATOM 757 N N . ASP A 1 99 ? 11.184 4.474 -7.432 1.00 95.06 99 ASP A N 1
ATOM 758 C CA . ASP A 1 99 ? 11.142 4.886 -8.827 1.00 95.06 99 ASP A CA 1
ATOM 759 C C . ASP A 1 99 ? 11.120 3.639 -9.720 1.00 95.06 99 ASP A C 1
ATOM 761 O O . ASP A 1 99 ? 12.096 2.882 -9.761 1.00 95.06 99 ASP A O 1
ATOM 765 N N . ALA A 1 100 ? 9.993 3.432 -10.404 1.00 96.00 100 ALA A N 1
ATOM 766 C CA . ALA A 1 100 ? 9.754 2.338 -11.342 1.00 96.00 100 ALA A CA 1
ATOM 767 C C . ALA A 1 100 ? 9.890 2.765 -12.820 1.00 96.00 100 ALA A C 1
ATOM 769 O O . ALA A 1 100 ? 9.566 1.980 -13.712 1.00 96.00 100 ALA A O 1
ATOM 770 N N . THR A 1 101 ? 10.414 3.968 -13.100 1.00 96.88 101 THR A N 1
ATOM 771 C CA . THR A 1 101 ? 10.610 4.488 -14.469 1.00 96.88 101 THR A CA 1
ATOM 772 C C . THR A 1 101 ? 11.393 3.503 -15.335 1.00 96.88 101 THR A C 1
ATOM 774 O O . THR A 1 101 ? 11.001 3.204 -16.460 1.00 96.88 101 THR A O 1
ATOM 777 N N . ARG A 1 102 ? 12.444 2.893 -14.774 1.00 96.94 102 ARG A N 1
ATOM 778 C CA . ARG A 1 102 ? 13.271 1.908 -15.480 1.00 96.94 102 ARG A CA 1
ATOM 779 C C . ARG A 1 102 ? 12.498 0.648 -15.893 1.00 96.94 102 ARG A C 1
ATOM 781 O O . ARG A 1 102 ? 12.775 0.095 -16.951 1.00 96.94 102 ARG A O 1
ATOM 788 N N . ALA A 1 103 ? 11.541 0.187 -15.090 1.00 97.88 103 ALA A N 1
ATOM 789 C CA . ALA A 1 103 ? 10.727 -0.982 -15.432 1.00 97.88 103 ALA A CA 1
ATOM 790 C C . ALA A 1 103 ? 9.785 -0.686 -16.603 1.00 97.88 103 ALA A C 1
ATOM 792 O O . ALA A 1 103 ? 9.660 -1.485 -17.536 1.00 97.88 103 ALA A O 1
ATOM 793 N N . HIS A 1 104 ? 9.177 0.499 -16.578 1.00 97.25 104 HIS A N 1
ATOM 794 C CA . HIS A 1 104 ? 8.344 0.990 -17.666 1.00 97.25 104 HIS A CA 1
ATOM 795 C C . HIS A 1 104 ? 9.154 1.138 -18.965 1.00 97.25 104 HIS A C 1
ATOM 797 O O . HIS A 1 104 ? 8.767 0.601 -19.998 1.00 97.25 104 HIS A O 1
ATOM 803 N N . GLU A 1 105 ? 10.313 1.797 -18.917 1.00 97.12 105 GLU A N 1
ATOM 804 C CA . GLU A 1 105 ? 11.144 2.044 -20.103 1.00 97.12 105 GLU A CA 1
ATOM 805 C C . GLU A 1 105 ? 11.749 0.772 -20.710 1.00 97.12 105 GLU A C 1
ATOM 807 O O . GLU A 1 105 ? 11.812 0.649 -21.932 1.00 97.12 105 GLU A O 1
ATOM 812 N N . LEU A 1 106 ? 12.212 -0.171 -19.881 1.00 97.38 106 LEU A N 1
ATOM 813 C CA . LEU A 1 106 ? 12.966 -1.331 -20.366 1.00 97.38 106 LEU A CA 1
ATOM 814 C C . LEU A 1 106 ? 12.087 -2.505 -20.790 1.00 97.38 106 LEU A C 1
ATOM 816 O O . LEU A 1 106 ? 12.448 -3.222 -21.720 1.00 97.38 106 LEU A O 1
ATOM 820 N N . PHE A 1 107 ? 10.959 -2.731 -20.117 1.00 97.50 107 PHE A N 1
ATOM 821 C CA . PHE A 1 107 ? 10.103 -3.888 -20.403 1.00 97.50 107 PHE A CA 1
ATOM 822 C C . PHE A 1 107 ? 8.599 -3.596 -20.347 1.00 97.50 107 PHE A C 1
ATOM 824 O O . PHE A 1 107 ? 7.792 -4.520 -20.491 1.00 97.50 107 PHE A O 1
ATOM 831 N N . GLY A 1 108 ? 8.211 -2.321 -20.243 1.00 97.25 108 GLY A N 1
ATOM 832 C CA . GLY A 1 108 ? 6.817 -1.888 -20.342 1.00 97.25 108 GLY A CA 1
ATOM 833 C C . GLY A 1 108 ? 5.974 -2.242 -19.122 1.00 97.25 108 GLY A C 1
ATOM 834 O O . GLY A 1 108 ? 4.767 -2.424 -19.261 1.00 97.25 108 GLY A O 1
ATOM 835 N N . PHE A 1 109 ? 6.590 -2.403 -17.949 1.00 98.25 109 PHE A N 1
ATOM 836 C CA . PHE A 1 109 ? 5.839 -2.672 -16.729 1.00 98.25 109 PHE A CA 1
ATOM 837 C C . PHE A 1 109 ? 5.115 -1.420 -16.227 1.00 98.25 109 PHE A C 1
ATOM 839 O O . PHE A 1 109 ? 5.718 -0.361 -16.058 1.00 98.25 109 PHE A O 1
ATOM 846 N N . GLU A 1 110 ? 3.833 -1.587 -15.920 1.00 97.69 110 GLU A N 1
ATOM 847 C CA . GLU A 1 110 ? 2.997 -0.616 -15.226 1.00 97.69 110 GLU A CA 1
ATOM 848 C C . GLU A 1 110 ? 2.034 -1.387 -14.317 1.00 97.69 110 GLU A C 1
ATOM 850 O O . GLU A 1 110 ? 1.376 -2.327 -14.766 1.00 97.69 110 GLU A O 1
ATOM 855 N N . ALA A 1 111 ? 1.953 -1.012 -13.038 1.00 97.75 111 ALA A N 1
ATOM 856 C CA . ALA A 1 111 ? 0.993 -1.616 -12.120 1.00 97.75 111 ALA A CA 1
ATOM 857 C C . ALA A 1 111 ? -0.428 -1.151 -12.459 1.00 97.75 111 ALA A C 1
ATOM 859 O O . ALA A 1 111 ? -0.686 0.050 -12.582 1.00 97.75 111 ALA A O 1
ATOM 860 N N . ARG A 1 112 ? -1.366 -2.092 -12.576 1.00 97.06 112 ARG A N 1
ATOM 861 C CA . ARG A 1 112 ? -2.722 -1.803 -13.059 1.00 97.06 112 ARG A CA 1
ATOM 862 C C . ARG A 1 112 ? -3.770 -1.851 -11.962 1.00 97.06 112 ARG A C 1
ATOM 864 O O . ARG A 1 112 ? -4.826 -1.246 -12.130 1.00 97.06 112 ARG A O 1
ATOM 871 N N . THR A 1 113 ? -3.495 -2.523 -10.847 1.00 98.38 113 THR A N 1
ATOM 872 C CA . THR A 1 113 ? -4.478 -2.726 -9.779 1.00 98.38 113 THR A CA 1
ATOM 873 C C . THR A 1 113 ? -4.553 -1.498 -8.866 1.00 98.38 113 THR A C 1
ATOM 875 O O . THR A 1 113 ? -3.574 -1.157 -8.195 1.00 98.38 113 THR A O 1
ATOM 878 N N . PRO A 1 114 ? -5.713 -0.825 -8.760 1.00 98.00 114 PRO A N 1
ATOM 879 C CA . PRO A 1 114 ? -5.916 0.221 -7.765 1.00 98.00 114 PRO A CA 1
ATOM 880 C C . PRO A 1 114 ? -5.793 -0.329 -6.338 1.00 98.00 114 PRO A C 1
ATOM 882 O O . PRO A 1 114 ? -6.272 -1.422 -6.040 1.00 98.00 114 PRO A O 1
ATOM 885 N N . LEU A 1 115 ? -5.239 0.464 -5.412 1.00 98.06 115 LEU A N 1
ATOM 886 C CA . LEU A 1 115 ? -5.036 0.034 -4.020 1.00 98.06 115 LEU A CA 1
ATOM 887 C C . LEU A 1 115 ? -6.323 -0.485 -3.355 1.00 98.06 115 LEU A C 1
ATOM 889 O O . LEU A 1 115 ? -6.295 -1.527 -2.706 1.00 98.06 115 LEU A O 1
ATOM 893 N N . ARG A 1 116 ? -7.456 0.210 -3.537 1.00 98.38 116 ARG A N 1
ATOM 894 C CA . ARG A 1 116 ? -8.757 -0.216 -2.988 1.00 98.38 116 ARG A CA 1
ATOM 895 C C . ARG A 1 116 ? -9.157 -1.608 -3.482 1.00 98.38 116 ARG A C 1
ATOM 897 O O . ARG A 1 116 ? -9.529 -2.446 -2.672 1.00 98.38 116 ARG A O 1
ATOM 904 N N . GLU A 1 117 ? -9.031 -1.857 -4.782 1.00 98.50 117 GLU A N 1
ATOM 905 C CA . GLU A 1 117 ? -9.356 -3.150 -5.391 1.00 98.50 117 GLU A CA 1
ATOM 906 C C . GLU A 1 117 ? -8.451 -4.263 -4.842 1.00 98.50 117 GLU A C 1
ATOM 908 O O . GLU A 1 117 ? -8.934 -5.323 -4.441 1.00 98.50 117 GLU A O 1
ATOM 913 N N . GLY A 1 118 ? -7.144 -4.000 -4.735 1.00 98.12 118 GLY A N 1
ATOM 914 C CA . GLY A 1 118 ? -6.197 -4.935 -4.126 1.00 98.12 118 GLY A CA 1
ATOM 915 C C . GLY A 1 118 ? -6.533 -5.256 -2.664 1.00 98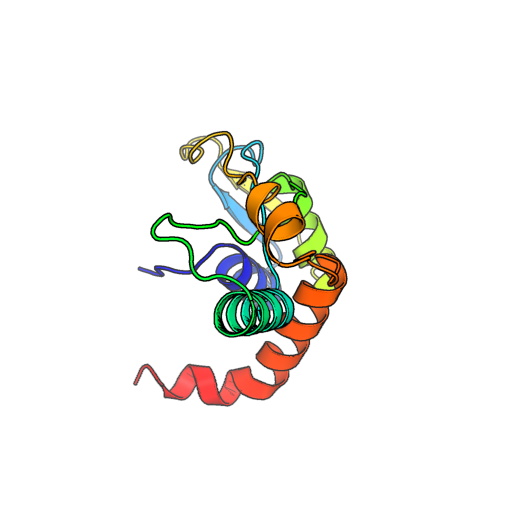.12 118 GLY A C 1
ATOM 916 O O . GLY A 1 118 ? -6.450 -6.415 -2.251 1.00 98.12 118 GLY A O 1
ATOM 917 N N . LEU A 1 119 ? -6.965 -4.261 -1.880 1.00 98.19 119 LEU A N 1
ATOM 918 C CA . LEU A 1 119 ? -7.415 -4.444 -0.495 1.00 98.19 119 LEU A CA 1
ATOM 919 C C . LEU A 1 119 ? -8.704 -5.269 -0.405 1.00 98.19 119 LEU A C 1
ATOM 921 O O . LEU A 1 119 ? -8.781 -6.169 0.428 1.00 98.19 119 LEU A O 1
ATOM 925 N N . GLU A 1 120 ? -9.690 -5.004 -1.261 1.00 98.38 120 GLU A N 1
ATOM 926 C CA . GLU A 1 120 ? -10.957 -5.747 -1.311 1.00 98.38 120 GLU A CA 1
ATOM 927 C C . GLU A 1 120 ? -10.729 -7.224 -1.653 1.00 98.38 120 GLU A C 1
ATOM 929 O O . GLU A 1 120 ? -11.232 -8.104 -0.951 1.00 98.38 120 GLU A O 1
ATOM 934 N N . ARG A 1 121 ? -9.892 -7.508 -2.660 1.00 98.19 121 ARG A N 1
ATOM 935 C CA . ARG A 1 121 ? -9.489 -8.879 -3.019 1.00 98.19 121 ARG A CA 1
ATOM 936 C C . ARG A 1 121 ? -8.733 -9.568 -1.888 1.00 98.19 121 ARG A C 1
ATOM 938 O O . ARG A 1 121 ? -9.025 -10.715 -1.558 1.00 98.19 121 ARG A O 1
ATOM 945 N N . THR A 1 122 ? -7.794 -8.860 -1.260 1.00 96.75 122 THR A N 1
ATOM 946 C CA . THR A 1 122 ? -7.017 -9.389 -0.127 1.00 96.75 122 THR A CA 1
ATOM 947 C C . THR A 1 122 ? -7.921 -9.710 1.062 1.00 96.75 122 THR A C 1
ATOM 949 O O . THR A 1 122 ? -7.763 -10.752 1.695 1.00 96.75 122 THR A O 1
ATOM 952 N N . LEU A 1 123 ? -8.893 -8.846 1.365 1.00 95.75 123 LEU A N 1
ATOM 953 C CA . LEU A 1 123 ? -9.859 -9.072 2.436 1.00 95.75 123 LEU A CA 1
ATOM 954 C C . LEU A 1 123 ? -10.788 -10.253 2.129 1.00 95.75 123 LEU A C 1
ATOM 956 O O . LEU A 1 123 ? -11.059 -11.047 3.030 1.00 95.75 123 LEU A O 1
ATOM 960 N N . ALA A 1 124 ? -11.272 -10.375 0.889 1.00 96.00 124 ALA A N 1
ATOM 961 C CA . ALA A 1 124 ? -12.088 -11.509 0.462 1.00 96.00 124 ALA A CA 1
ATOM 962 C C . ALA A 1 124 ? -11.327 -12.828 0.656 1.00 96.00 124 ALA A C 1
ATOM 964 O O . ALA A 1 124 ? -11.800 -13.705 1.381 1.00 96.00 124 ALA A O 1
ATOM 965 N N . TRP A 1 125 ? -10.093 -12.899 0.145 1.00 95.44 125 TRP A N 1
ATOM 966 C CA . TRP A 1 125 ? -9.211 -14.045 0.354 1.00 95.44 125 TRP A CA 1
ATOM 967 C C . TRP A 1 125 ? -8.987 -14.328 1.847 1.00 95.44 125 TRP A C 1
ATOM 969 O O . TRP A 1 125 ? -9.126 -15.466 2.294 1.00 95.44 125 TRP A O 1
ATOM 979 N N . TYR A 1 126 ? -8.705 -13.296 2.651 1.00 92.44 126 TYR A N 1
ATOM 980 C CA . TYR A 1 126 ? -8.500 -13.450 4.093 1.00 92.44 126 TYR A CA 1
ATOM 981 C C . TYR A 1 126 ? -9.734 -14.035 4.793 1.00 92.44 126 TYR A C 1
ATOM 983 O O . TYR A 1 126 ? -9.588 -14.932 5.618 1.00 92.44 126 TYR A O 1
ATOM 991 N N . ARG A 1 127 ? -10.946 -13.575 4.457 1.00 91.25 127 ARG A N 1
ATOM 992 C CA . ARG A 1 127 ? -12.204 -14.086 5.033 1.00 91.25 127 ARG A CA 1
ATOM 993 C C . ARG A 1 127 ? -12.460 -15.546 4.665 1.00 91.25 127 ARG A C 1
ATOM 995 O O . ARG A 1 127 ? -12.891 -16.308 5.525 1.00 91.25 127 ARG A O 1
ATOM 1002 N N . GLU A 1 128 ? -12.157 -15.938 3.432 1.00 93.50 128 GLU A N 1
ATOM 1003 C CA . GLU A 1 128 ? -12.274 -17.328 2.972 1.00 93.50 128 GLU A CA 1
ATOM 1004 C C . GLU A 1 128 ? -11.289 -18.267 3.688 1.00 93.50 128 GLU A C 1
ATOM 1006 O O . GLU A 1 128 ? -11.610 -19.427 3.941 1.00 93.50 128 GLU A O 1
ATOM 1011 N N . HIS A 1 129 ? -10.110 -17.763 4.069 1.00 89.88 129 HIS A N 1
ATOM 1012 C CA . HIS A 1 129 ? -9.012 -18.577 4.605 1.00 89.88 129 HIS A CA 1
ATOM 1013 C C . HIS A 1 129 ? -8.754 -18.386 6.109 1.00 89.88 129 HIS A C 1
ATOM 1015 O O . HIS A 1 129 ? -7.902 -19.074 6.673 1.00 89.88 129 HIS A O 1
ATOM 1021 N N . ALA A 1 130 ? -9.482 -17.500 6.798 1.00 75.38 130 ALA A N 1
ATOM 1022 C CA . ALA A 1 130 ? -9.248 -17.169 8.209 1.00 75.38 130 ALA A CA 1
ATOM 1023 C C . ALA A 1 130 ? -9.279 -18.397 9.143 1.00 75.38 130 ALA A C 1
ATOM 1025 O O . ALA A 1 130 ? -8.502 -18.462 10.095 1.00 75.38 130 ALA A O 1
ATOM 1026 N N . GLY A 1 131 ? -10.113 -19.402 8.841 1.00 61.78 131 GLY A N 1
ATOM 1027 C CA . GLY A 1 131 ? -10.154 -20.670 9.581 1.00 61.78 131 GLY A CA 1
ATOM 1028 C C . GLY A 1 131 ? -8.934 -21.578 9.358 1.00 61.78 131 GLY A C 1
ATOM 1029 O O . GLY A 1 131 ? -8.562 -22.325 10.256 1.00 61.78 131 GLY A O 1
ATOM 1030 N N . ALA A 1 132 ? -8.274 -21.488 8.199 1.00 55.22 132 ALA A N 1
ATOM 1031 C CA . ALA A 1 132 ? -7.066 -22.252 7.876 1.00 55.22 132 ALA A CA 1
ATOM 1032 C C . ALA A 1 132 ? -5.788 -21.580 8.411 1.00 55.22 132 ALA A C 1
ATOM 1034 O O . ALA A 1 132 ? -4.861 -22.257 8.852 1.00 55.22 132 ALA A O 1
ATOM 1035 N N . VAL A 1 133 ? -5.749 -20.242 8.433 1.00 51.78 133 VAL A N 1
ATOM 1036 C CA . VAL A 1 133 ? -4.591 -19.462 8.911 1.00 51.78 133 VAL A CA 1
ATOM 1037 C C . VAL A 1 133 ? -4.412 -19.568 10.432 1.00 51.78 133 VAL A C 1
ATOM 1039 O O . VAL A 1 133 ? -3.280 -19.559 10.910 1.00 51.78 133 VAL A O 1
ATOM 1042 N N . ALA A 1 134 ? -5.495 -19.745 11.197 1.00 46.25 134 ALA A N 1
ATOM 1043 C CA . ALA A 1 134 ? -5.425 -19.975 12.644 1.00 46.25 134 ALA A CA 1
ATOM 1044 C C . ALA A 1 134 ? -4.825 -21.349 13.027 1.00 46.25 134 ALA A C 1
ATOM 1046 O O . ALA A 1 134 ? -4.332 -21.504 14.140 1.00 46.25 134 ALA A O 1
ATOM 1047 N N . GLY A 1 135 ? -4.841 -22.332 12.115 1.00 33.19 135 GLY A N 1
ATOM 1048 C CA . GLY A 1 135 ? -4.322 -23.686 12.350 1.00 33.19 135 GLY A CA 1
ATOM 1049 C C . GLY A 1 135 ? -2.851 -23.897 11.972 1.00 33.19 135 GLY A C 1
ATOM 1050 O O . GLY A 1 135 ? -2.286 -24.926 12.318 1.00 33.19 135 GLY A O 1
ATOM 1051 N N . ALA A 1 136 ? -2.218 -22.943 11.281 1.00 37.19 136 ALA A N 1
ATOM 1052 C CA . ALA A 1 136 ? -0.836 -23.064 10.800 1.00 37.19 136 ALA A CA 1
ATOM 1053 C C . ALA A 1 136 ? 0.222 -22.492 11.771 1.00 37.19 136 ALA A C 1
ATOM 1055 O O . ALA A 1 136 ? 1.404 -22.439 11.434 1.00 37.19 136 ALA A O 1
ATOM 1056 N N . GLN A 1 137 ? -0.196 -22.042 12.959 1.00 36.09 137 GLN A N 1
ATOM 1057 C CA . GLN A 1 137 ? 0.685 -21.562 14.035 1.00 36.09 137 GLN A CA 1
ATOM 1058 C C . GLN A 1 137 ? 0.566 -22.384 15.334 1.00 36.09 137 GLN A C 1
ATOM 1060 O O . GLN A 1 137 ? 0.988 -21.903 16.386 1.00 36.09 137 GLN A O 1
ATOM 1065 N N . ALA A 1 138 ? -0.001 -23.595 15.272 1.00 30.78 138 ALA A N 1
ATOM 1066 C CA . ALA A 1 138 ? -0.040 -24.543 16.389 1.00 30.78 138 ALA A CA 1
ATOM 1067 C C . ALA A 1 138 ? 1.043 -25.620 16.247 1.00 30.78 138 ALA A C 1
ATOM 1069 O O . ALA A 1 138 ? 1.216 -26.126 15.114 1.00 30.78 138 ALA A O 1
#

Radius of gyration: 17.16 Å; Cα contacts (8 Å, |Δi|>4): 180; chains: 1; bounding box: 40×36×44 Å

Mean predicted aligned error: 4.93 Å

Nearest PDB structures (foldseek):
  1bws-assembly1_A  TM=8.671E-01  e=3.458E-12  Escherichia coli
  6x3b-assembly1_B  TM=8.799E-01  e=1.792E-08  Pseudomonas aeruginosa
  7yst-assembly1_B  TM=8.338E-01  e=4.502E-08  Mycobacterium tuberculosis
  6bwl-assembly1_A-2  TM=8.255E-01  e=9.282E-08  Bacillus thuringiensis serovar israelensis ATCC 35646
  2q1s-assembly1_A-2  TM=8.474E-01  e=1.378E-06  Bordetella bronchiseptica